Protein AF-A0A559M0N6-F1 (afdb_monomer_lite)

Foldseek 3Di:
DDDDDDDDDDDDDDDDDDDDDDDDDDDDDDDDDDDDDDDDDDDDDDDDDDDPPPPDPPPDPPPPAQEAEEEEEAAEAPPCCPDLFNVSVVVLQVVCVVVVWDPWDQDVQQLRWTWTDDDRYIYTYAHHHRVPRVSSLVSNVVSVCVVQVPDPRRHHYYYHYDGHDPPDDVPDDDDDDDDD

Structure (mmCIF, N/CA/C/O backbone):
data_AF-A0A559M0N6-F1
#
_entry.id   AF-A0A559M0N6-F1
#
loop_
_atom_site.group_PDB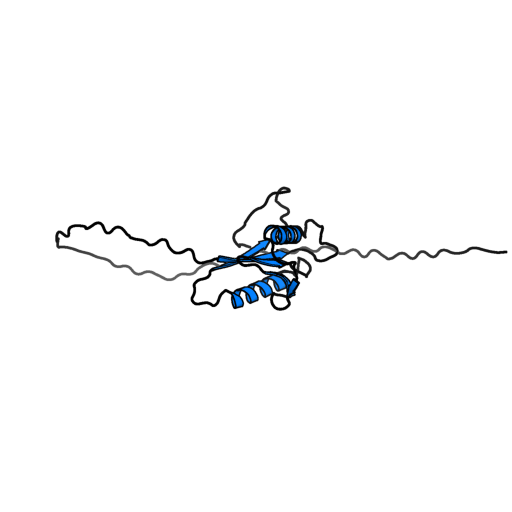
_atom_site.id
_atom_site.type_symbol
_atom_site.label_atom_id
_atom_site.label_alt_id
_atom_site.label_comp_id
_atom_site.label_asym_id
_atom_site.label_entity_id
_atom_site.label_seq_id
_atom_site.pdbx_PDB_ins_code
_atom_site.Cartn_x
_atom_site.Cartn_y
_atom_site.Cartn_z
_atom_site.occupancy
_atom_site.B_iso_or_equiv
_atom_site.auth_seq_id
_atom_site.auth_comp_id
_atom_site.auth_asym_id
_atom_site.auth_atom_id
_atom_site.pdbx_PDB_model_num
ATOM 1 N N . MET A 1 1 ? 16.920 11.488 -63.306 1.00 39.28 1 MET A N 1
ATOM 2 C CA . MET A 1 1 ? 17.963 12.303 -62.643 1.00 39.28 1 MET A CA 1
ATOM 3 C C . MET A 1 1 ? 17.457 12.583 -61.240 1.00 39.28 1 MET A C 1
ATOM 5 O O . MET A 1 1 ? 16.345 13.058 -61.137 1.00 39.28 1 MET A O 1
ATOM 9 N N . SER A 1 2 ? 18.114 12.303 -60.127 1.00 43.03 2 SER A N 1
ATOM 10 C CA . SER A 1 2 ? 19.417 11.717 -59.863 1.00 43.03 2 SER A CA 1
ATOM 11 C C . SER A 1 2 ? 19.524 11.582 -58.336 1.00 43.03 2 SER A C 1
ATOM 13 O O . SER A 1 2 ? 19.202 12.527 -57.631 1.00 43.03 2 SER A O 1
ATOM 15 N N . ILE A 1 3 ? 20.050 10.435 -57.897 1.00 40.62 3 ILE A N 1
ATOM 16 C CA . ILE A 1 3 ? 21.014 10.278 -56.794 1.00 40.62 3 ILE A CA 1
ATOM 17 C C . ILE A 1 3 ? 20.476 10.277 -55.344 1.00 40.62 3 ILE A C 1
ATOM 19 O O . ILE A 1 3 ? 20.081 11.283 -54.769 1.00 40.62 3 ILE A O 1
ATOM 23 N N . ALA A 1 4 ? 20.569 9.072 -54.772 1.00 43.50 4 ALA A N 1
ATOM 24 C CA . ALA A 1 4 ? 20.619 8.720 -53.356 1.00 43.50 4 ALA A CA 1
ATOM 25 C C . ALA A 1 4 ? 21.855 9.285 -52.631 1.00 43.50 4 ALA A C 1
ATOM 27 O O . ALA A 1 4 ? 22.785 9.712 -53.310 1.00 43.50 4 ALA A O 1
ATOM 28 N N . LYS A 1 5 ? 21.879 9.133 -51.291 1.00 40.22 5 LYS A N 1
ATOM 29 C CA . LYS A 1 5 ? 23.016 9.097 -50.324 1.00 40.22 5 LYS A CA 1
ATOM 30 C C . LYS A 1 5 ? 22.687 9.974 -49.100 1.00 40.22 5 LYS A C 1
ATOM 32 O O . LYS A 1 5 ? 22.045 10.998 -49.256 1.00 40.22 5 LYS A O 1
ATOM 37 N N . ASP A 1 6 ? 23.048 9.667 -47.860 1.00 41.34 6 ASP A N 1
ATOM 38 C CA . ASP A 1 6 ? 23.955 8.655 -47.335 1.00 41.34 6 ASP A CA 1
ATOM 39 C C . ASP A 1 6 ? 23.679 8.419 -45.838 1.00 41.34 6 ASP A C 1
ATOM 41 O O . ASP A 1 6 ? 23.036 9.219 -45.158 1.00 41.34 6 ASP A O 1
ATOM 45 N N . HIS A 1 7 ? 24.195 7.294 -45.355 1.00 44.59 7 HIS A N 1
ATOM 46 C CA . HIS A 1 7 ? 24.272 6.889 -43.954 1.00 44.59 7 HIS A CA 1
ATOM 47 C C . HIS A 1 7 ? 25.093 7.869 -43.098 1.00 44.59 7 HIS A C 1
ATOM 49 O O . HIS A 1 7 ? 26.140 8.324 -43.540 1.00 44.59 7 HIS A O 1
ATOM 55 N N . GLN A 1 8 ? 24.762 8.012 -41.807 1.00 41.34 8 GLN A N 1
ATOM 56 C CA . GLN A 1 8 ? 25.810 8.090 -40.781 1.00 41.34 8 GLN A CA 1
ATOM 57 C C . GLN A 1 8 ? 25.331 7.516 -39.442 1.00 41.34 8 GLN A C 1
ATOM 59 O O . GLN A 1 8 ? 24.409 7.998 -38.791 1.00 41.34 8 GLN A O 1
ATOM 64 N N . LYS A 1 9 ? 26.022 6.444 -39.065 1.00 42.69 9 LYS A N 1
ATOM 65 C CA . LYS A 1 9 ? 25.992 5.702 -37.808 1.00 42.69 9 LYS A CA 1
ATOM 66 C C . LYS A 1 9 ? 26.909 6.430 -36.814 1.00 42.69 9 LYS A C 1
ATOM 68 O O . LYS A 1 9 ? 28.043 6.731 -37.186 1.00 42.69 9 LYS A O 1
ATOM 73 N N . MET A 1 10 ? 26.482 6.662 -35.573 1.00 39.91 10 MET A N 1
ATOM 74 C CA . MET A 1 10 ? 27.397 6.996 -34.472 1.00 39.91 10 MET A CA 1
ATOM 75 C C . MET A 1 10 ? 27.035 6.202 -33.218 1.00 39.91 10 MET A C 1
ATOM 77 O O . MET A 1 10 ? 25.902 6.217 -32.744 1.00 39.91 10 MET A O 1
ATOM 81 N N . ALA A 1 11 ? 28.030 5.442 -32.767 1.00 41.94 11 ALA A N 1
ATOM 82 C CA . ALA A 1 11 ? 28.030 4.576 -31.605 1.00 41.94 11 ALA A CA 1
ATOM 83 C C . ALA A 1 11 ? 28.128 5.394 -30.310 1.00 41.94 11 ALA A C 1
ATOM 85 O O . ALA A 1 11 ? 28.817 6.412 -30.275 1.00 41.94 11 ALA A O 1
ATOM 86 N N . GLN A 1 12 ? 27.475 4.921 -29.248 1.00 41.62 12 GLN A N 1
ATOM 87 C CA . GLN A 1 12 ? 27.706 5.397 -27.885 1.00 41.62 12 GLN A CA 1
ATOM 88 C C . GLN A 1 12 ? 28.670 4.434 -27.169 1.00 41.62 12 GLN A C 1
ATOM 90 O O . GLN A 1 12 ? 28.517 3.221 -27.342 1.00 41.62 12 GLN A O 1
ATOM 95 N N . PRO A 1 13 ? 29.659 4.928 -26.399 1.00 46.22 13 PRO A N 1
ATOM 96 C CA . PRO A 1 13 ? 30.589 4.076 -25.668 1.00 46.22 13 PRO A CA 1
ATOM 97 C C . PRO A 1 13 ? 29.946 3.490 -24.409 1.00 46.22 13 PRO A C 1
ATOM 99 O O . PRO A 1 13 ? 29.200 4.156 -23.696 1.00 46.22 13 PRO A O 1
ATOM 102 N N . THR A 1 14 ? 30.282 2.233 -24.149 1.00 44.34 14 THR A N 1
ATOM 103 C CA . THR A 1 14 ? 30.016 1.484 -22.922 1.00 44.34 14 THR A CA 1
ATOM 104 C C . THR A 1 14 ? 30.967 1.970 -21.823 1.00 44.34 14 THR A C 1
ATOM 106 O O . THR A 1 14 ? 32.178 1.872 -21.999 1.00 44.34 14 THR A O 1
ATOM 109 N N . GLU A 1 15 ? 30.443 2.475 -20.704 1.00 44.88 15 GLU A N 1
ATOM 110 C CA . GLU A 1 15 ? 31.217 2.671 -19.470 1.00 44.88 15 GLU A CA 1
ATOM 111 C C . GLU A 1 15 ? 30.796 1.627 -18.431 1.00 44.88 15 GLU A C 1
ATOM 113 O O . GLU A 1 15 ? 29.626 1.512 -18.061 1.00 44.88 15 GLU A O 1
ATOM 118 N N . GLU A 1 16 ? 31.777 0.832 -18.011 1.00 36.53 16 GLU A N 1
ATOM 119 C CA . GLU A 1 16 ? 31.669 -0.199 -16.986 1.00 36.53 16 GLU A CA 1
ATOM 120 C C . GLU A 1 16 ? 31.648 0.411 -15.576 1.00 36.53 16 GLU A C 1
ATOM 122 O O . GLU A 1 16 ? 32.403 1.331 -15.263 1.00 36.53 16 GLU A O 1
ATOM 127 N N . ILE A 1 17 ? 30.812 -0.146 -14.698 1.00 49.97 17 ILE A N 1
ATOM 128 C CA . ILE A 1 17 ? 30.742 0.198 -13.273 1.00 49.97 17 ILE A CA 1
ATOM 129 C C . ILE A 1 17 ? 31.490 -0.889 -12.487 1.00 49.97 17 ILE A C 1
ATOM 131 O O . ILE A 1 17 ? 31.049 -2.042 -12.518 1.00 49.97 17 ILE A O 1
ATOM 135 N N . PRO A 1 18 ? 32.561 -0.582 -11.732 1.00 43.44 18 PRO A N 1
ATOM 136 C CA . PRO A 1 18 ? 33.128 -1.553 -10.814 1.00 43.44 18 PRO A CA 1
ATOM 137 C C . PRO A 1 18 ? 32.352 -1.604 -9.491 1.00 43.44 18 PRO A C 1
ATOM 139 O O . PRO A 1 18 ? 32.184 -0.621 -8.767 1.00 43.44 18 PRO A O 1
ATOM 142 N N . LEU A 1 19 ? 31.921 -2.825 -9.190 1.00 33.34 19 LEU A N 1
ATOM 143 C CA . LEU A 1 19 ? 31.434 -3.333 -7.917 1.00 33.34 19 LEU A CA 1
ATOM 144 C C . LEU A 1 19 ? 32.508 -3.164 -6.826 1.00 33.34 19 LEU A C 1
ATOM 146 O O . LEU A 1 19 ? 33.629 -3.646 -6.986 1.00 33.34 19 LEU A O 1
ATOM 150 N N . SER A 1 20 ? 32.168 -2.556 -5.687 1.00 40.00 20 SER A N 1
ATOM 151 C CA . SER A 1 20 ? 32.934 -2.774 -4.455 1.00 40.00 20 SER A CA 1
ATOM 152 C C . SER A 1 20 ? 32.020 -2.970 -3.247 1.00 40.00 20 SER A C 1
ATOM 154 O O . SER A 1 20 ? 31.239 -2.118 -2.836 1.00 40.00 20 SER A O 1
ATOM 156 N N . THR A 1 21 ? 32.131 -4.185 -2.727 1.00 35.19 21 THR A N 1
ATOM 157 C CA . THR A 1 21 ? 31.728 -4.686 -1.419 1.00 35.19 21 THR A CA 1
ATOM 158 C C . THR A 1 21 ? 32.407 -3.926 -0.284 1.00 35.19 21 THR A C 1
ATOM 160 O O . THR A 1 21 ? 33.626 -3.761 -0.307 1.00 35.19 21 THR A O 1
ATOM 163 N N . ASN A 1 22 ? 31.665 -3.623 0.783 1.00 34.81 22 ASN A N 1
ATOM 164 C CA . ASN A 1 22 ? 32.210 -3.792 2.129 1.00 34.81 22 ASN A CA 1
ATOM 165 C C . ASN A 1 22 ? 31.100 -3.985 3.172 1.00 34.81 22 ASN A C 1
ATOM 167 O O . ASN A 1 22 ? 30.356 -3.062 3.495 1.00 34.81 22 ASN A O 1
ATOM 171 N N . LEU A 1 23 ? 31.013 -5.220 3.674 1.00 35.09 23 LEU A N 1
ATOM 172 C CA . LEU A 1 23 ? 30.347 -5.582 4.919 1.00 35.09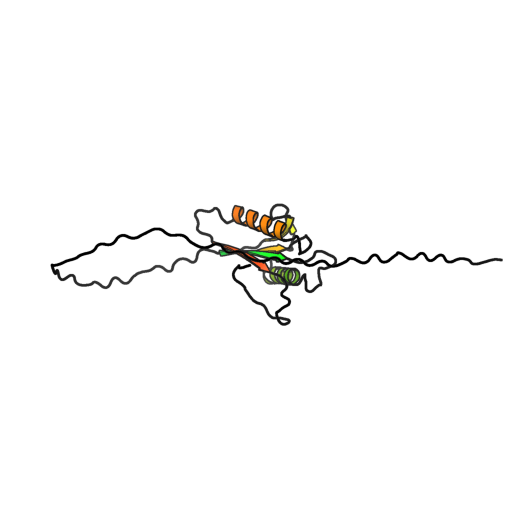 23 LEU A CA 1
ATOM 173 C C . LEU A 1 23 ? 31.347 -5.423 6.071 1.00 35.09 23 LEU A C 1
ATOM 175 O O . LEU A 1 23 ? 32.416 -6.027 6.045 1.00 35.09 23 LEU A O 1
ATOM 179 N N . SER A 1 24 ? 30.956 -4.712 7.123 1.00 37.34 24 SER A N 1
ATOM 180 C CA . SER A 1 24 ? 31.551 -4.815 8.462 1.00 37.34 24 SER A CA 1
ATOM 181 C C . SER A 1 24 ? 30.428 -4.567 9.480 1.00 37.34 24 SER A C 1
ATOM 183 O O . SER A 1 24 ? 29.805 -3.514 9.506 1.00 37.34 24 SER A O 1
ATOM 185 N N . SER A 1 25 ? 29.856 -5.629 10.049 1.00 37.28 25 SER A N 1
ATOM 186 C CA . SER A 1 25 ? 30.293 -6.391 11.231 1.00 37.28 25 SER A CA 1
ATOM 187 C C . SER A 1 25 ? 29.903 -5.738 12.563 1.00 37.28 25 SER A C 1
ATOM 189 O O . SER A 1 25 ? 30.348 -4.647 12.906 1.00 37.28 25 SER A O 1
ATOM 191 N N . LEU A 1 26 ? 29.088 -6.498 13.300 1.00 34.28 26 LEU A N 1
ATOM 192 C CA . LEU A 1 26 ? 28.630 -6.353 14.680 1.00 34.28 26 LEU A CA 1
ATOM 193 C C . LEU A 1 26 ? 29.672 -5.798 15.666 1.00 34.28 26 LEU A C 1
ATOM 195 O O . LEU A 1 26 ? 30.818 -6.240 15.683 1.00 34.28 26 LEU A O 1
ATOM 199 N N . SER A 1 27 ? 29.181 -5.066 16.671 1.00 33.41 27 SER A N 1
ATOM 200 C CA . SER A 1 27 ? 29.593 -5.339 18.054 1.00 33.41 27 SER A CA 1
ATOM 201 C C . SER A 1 27 ? 28.466 -5.043 19.048 1.00 33.41 27 SER A C 1
ATOM 203 O O . SER A 1 27 ? 28.098 -3.888 19.266 1.00 33.41 27 SER A O 1
ATOM 205 N N . LEU A 1 28 ? 27.946 -6.102 19.675 1.00 32.44 28 LEU A N 1
ATOM 206 C CA . LEU A 1 28 ? 27.233 -6.029 20.947 1.00 32.44 28 LEU A CA 1
ATOM 207 C C . LEU A 1 28 ? 28.243 -5.692 22.049 1.00 32.44 28 LEU A C 1
ATOM 209 O O . LEU A 1 28 ? 29.287 -6.336 22.137 1.00 32.44 28 LEU A O 1
ATOM 213 N N . SER A 1 29 ? 27.899 -4.753 22.933 1.00 33.56 29 SER A N 1
ATOM 214 C CA . SER A 1 29 ? 28.610 -4.568 24.198 1.00 33.56 29 SER A CA 1
ATOM 215 C C . SER A 1 29 ? 27.693 -4.821 25.388 1.00 33.56 29 SER A C 1
ATOM 217 O O . SER A 1 29 ? 26.546 -4.385 25.467 1.00 33.56 29 SER A O 1
ATOM 219 N N . THR A 1 30 ? 28.245 -5.619 26.288 1.00 30.72 30 THR A N 1
ATOM 220 C CA . THR A 1 30 ? 27.654 -6.333 27.409 1.00 30.72 30 THR A CA 1
ATOM 221 C C . THR A 1 30 ? 27.598 -5.521 28.707 1.00 30.72 30 THR A C 1
ATOM 223 O O . THR A 1 30 ? 28.558 -4.858 29.083 1.00 30.72 30 THR A O 1
ATOM 226 N N . LYS A 1 31 ? 26.483 -5.707 29.427 1.00 33.84 31 LYS A N 1
ATOM 227 C CA . LYS A 1 31 ? 26.272 -5.794 30.893 1.00 33.84 31 LYS A CA 1
ATOM 228 C C . LYS A 1 31 ? 27.401 -5.357 31.855 1.00 33.84 31 LYS A C 1
ATOM 230 O O . LYS A 1 31 ? 28.472 -5.954 31.871 1.00 33.84 31 LYS A O 1
ATOM 235 N N . LYS A 1 32 ? 27.029 -4.534 32.852 1.00 31.34 32 LYS A N 1
ATOM 236 C CA . LYS A 1 32 ? 27.502 -4.555 34.266 1.00 31.34 32 LYS A CA 1
ATOM 237 C C . LYS A 1 32 ? 26.397 -3.932 35.151 1.00 31.34 32 LYS A C 1
ATOM 239 O O . LYS A 1 32 ? 25.976 -2.820 34.888 1.00 31.34 32 LYS A O 1
ATOM 244 N N . SER A 1 33 ? 25.715 -4.687 36.021 1.00 31.72 33 SER A N 1
ATOM 245 C CA . SER A 1 33 ? 26.085 -5.122 37.389 1.00 31.72 33 SER A CA 1
ATOM 246 C C . SER A 1 33 ? 25.640 -4.143 38.492 1.00 31.72 33 SER A C 1
ATOM 248 O O . SER A 1 33 ? 26.237 -3.079 38.627 1.00 31.72 33 SER A O 1
ATOM 250 N N . ARG A 1 34 ? 24.663 -4.536 39.341 1.00 36.00 34 ARG A N 1
ATOM 251 C CA . ARG A 1 34 ? 24.569 -4.073 40.748 1.00 36.00 34 ARG A CA 1
ATOM 252 C C . ARG A 1 34 ? 23.711 -4.974 41.674 1.00 36.00 34 ARG A C 1
ATOM 254 O O . ARG A 1 34 ? 22.492 -4.963 41.629 1.00 36.00 34 ARG A O 1
ATOM 261 N N . LYS A 1 35 ? 24.424 -5.733 42.520 1.00 35.62 35 LYS A N 1
ATOM 262 C CA . LYS A 1 35 ? 24.224 -6.123 43.945 1.00 35.62 35 LYS A CA 1
ATOM 263 C C . LYS A 1 35 ? 22.828 -6.135 44.633 1.00 35.62 35 LYS A C 1
ATOM 265 O O . LYS A 1 35 ? 22.285 -5.094 44.968 1.00 35.62 35 LYS A O 1
ATOM 270 N N . GLN A 1 36 ? 22.425 -7.358 45.021 1.00 36.34 36 GLN A N 1
ATOM 271 C CA . GLN A 1 36 ? 22.034 -7.899 46.354 1.00 36.34 36 GLN A CA 1
ATOM 272 C C . GLN A 1 36 ? 21.500 -6.994 47.499 1.00 36.34 36 GLN A C 1
ATOM 274 O O . GLN A 1 36 ? 22.244 -6.154 48.006 1.00 36.34 36 GLN A O 1
ATOM 279 N N . ARG A 1 37 ? 20.382 -7.419 48.134 1.00 35.03 37 ARG A N 1
ATOM 280 C CA . ARG A 1 37 ? 20.335 -7.806 49.575 1.00 35.03 37 ARG A CA 1
ATOM 281 C C . ARG A 1 37 ? 19.075 -8.608 49.973 1.00 35.03 37 ARG A C 1
ATOM 283 O O . ARG A 1 37 ? 17.974 -8.303 49.545 1.00 35.03 37 ARG A O 1
ATOM 290 N N . LYS A 1 38 ? 19.295 -9.632 50.813 1.00 37.53 38 LYS A N 1
ATOM 291 C CA . LYS A 1 38 ? 18.344 -10.578 51.446 1.00 37.53 38 LYS A CA 1
ATOM 292 C C . LYS A 1 38 ? 17.634 -9.976 52.677 1.00 37.53 38 LYS A C 1
ATOM 294 O O . LYS A 1 38 ? 18.282 -9.192 53.373 1.00 37.53 38 LYS A O 1
ATOM 299 N N . LYS A 1 39 ? 16.434 -10.481 53.033 1.00 34.53 39 LYS A N 1
ATOM 300 C CA . LYS A 1 39 ? 16.104 -11.173 54.317 1.00 34.53 39 LYS A CA 1
ATOM 301 C C . LYS A 1 39 ? 14.588 -11.464 54.475 1.00 34.53 39 LYS A C 1
ATOM 303 O O . LYS A 1 39 ? 13.776 -10.562 54.339 1.00 34.53 39 LYS A O 1
ATOM 308 N N . SER A 1 40 ? 14.263 -12.717 54.803 1.00 35.97 40 SER A N 1
ATOM 309 C CA . SER A 1 40 ? 13.033 -13.251 55.444 1.00 35.97 40 SER A CA 1
ATOM 310 C C . SER A 1 40 ? 13.261 -13.340 56.987 1.00 35.97 40 SER A C 1
ATOM 312 O O . SER A 1 40 ? 14.430 -13.136 57.351 1.00 35.97 40 SER A O 1
ATOM 314 N N . PRO A 1 41 ? 12.280 -13.584 57.917 1.00 46.03 41 PRO A N 1
ATOM 315 C CA . PRO A 1 41 ? 11.315 -14.720 57.963 1.00 46.03 41 PRO A CA 1
ATOM 316 C C . PRO A 1 41 ? 9.899 -14.493 58.615 1.00 46.03 41 PRO A C 1
ATOM 318 O O . PRO A 1 41 ? 9.609 -13.443 59.174 1.00 46.03 41 PRO A O 1
ATOM 321 N N . THR A 1 42 ? 9.039 -15.522 58.508 1.00 37.66 42 THR A N 1
ATOM 322 C CA . THR A 1 42 ? 7.659 -15.827 59.030 1.00 37.66 42 THR A CA 1
ATOM 323 C C . THR A 1 42 ? 7.658 -16.475 60.454 1.00 37.66 42 THR A C 1
ATOM 325 O O . THR A 1 42 ? 8.776 -16.625 60.955 1.00 37.66 42 THR A O 1
ATOM 328 N N . PRO A 1 43 ? 6.571 -17.047 61.088 1.00 53.66 43 PRO A N 1
ATOM 329 C CA . PRO A 1 43 ? 5.061 -16.973 61.061 1.00 53.66 43 PRO A CA 1
ATOM 330 C C . PRO A 1 43 ? 4.456 -16.992 62.535 1.00 53.66 43 PRO A C 1
ATOM 332 O O . PRO A 1 43 ? 5.171 -16.490 63.401 1.00 53.66 43 PRO A O 1
ATOM 335 N N . PRO A 1 44 ? 3.305 -17.624 62.961 1.00 51.06 44 PRO A N 1
ATOM 336 C CA . PRO A 1 44 ? 1.983 -18.004 62.378 1.00 51.06 44 PRO A CA 1
ATOM 337 C C . PRO A 1 44 ? 0.723 -17.603 63.236 1.00 51.06 44 PRO A C 1
ATOM 339 O O . PRO A 1 44 ? 0.845 -17.096 64.348 1.00 51.06 44 PRO A O 1
ATOM 342 N N . THR A 1 45 ? -0.470 -18.040 62.774 1.00 31.34 45 THR A N 1
ATOM 343 C CA . THR A 1 45 ? -1.692 -18.479 63.528 1.00 31.34 45 THR A CA 1
ATOM 344 C C . THR A 1 45 ? -2.887 -17.508 63.587 1.00 31.34 45 THR A C 1
ATOM 346 O O . THR A 1 45 ? -2.827 -16.507 64.287 1.00 31.34 45 THR A O 1
ATOM 349 N N . GLN A 1 46 ? -4.013 -17.851 62.943 1.00 40.00 46 GLN A N 1
ATOM 350 C CA . GLN A 1 46 ? -5.233 -18.400 63.577 1.00 40.00 46 GLN A CA 1
ATOM 351 C C . GLN A 1 46 ? -6.363 -18.579 62.547 1.00 40.00 46 GLN A C 1
ATOM 353 O O . GLN A 1 46 ? -6.519 -17.788 61.622 1.00 40.00 46 GLN A O 1
ATOM 358 N N . ASN A 1 47 ? -7.067 -19.700 62.701 1.00 38.03 47 ASN A N 1
ATOM 359 C CA . ASN A 1 47 ? -8.160 -20.184 61.869 1.00 38.03 47 ASN A CA 1
ATOM 360 C C . ASN A 1 47 ? -9.426 -19.358 62.107 1.00 38.03 47 ASN A C 1
ATOM 362 O O . ASN A 1 47 ? -9.756 -19.113 63.262 1.00 38.03 47 ASN A O 1
ATOM 366 N N . ASP A 1 48 ? -10.166 -19.062 61.043 1.00 41.19 48 ASP A N 1
ATOM 367 C CA . ASP A 1 48 ? -11.615 -18.901 61.122 1.00 41.19 48 ASP A CA 1
ATOM 368 C C . ASP A 1 48 ? -12.244 -19.489 59.858 1.00 41.19 48 ASP A C 1
ATOM 370 O O . ASP A 1 48 ? -11.851 -19.177 58.729 1.00 41.19 48 ASP A O 1
ATOM 374 N N . ASP A 1 49 ? -13.197 -20.387 60.083 1.00 42.31 49 ASP A N 1
ATOM 375 C CA . ASP A 1 49 ? -14.029 -21.031 59.081 1.00 42.31 49 ASP A CA 1
ATOM 376 C C . ASP A 1 49 ? -14.823 -19.975 58.300 1.00 42.31 49 ASP A C 1
ATOM 378 O O . ASP A 1 49 ? -15.816 -19.431 58.784 1.00 42.31 49 ASP A O 1
ATOM 382 N N . GLN A 1 50 ? -14.416 -19.698 57.060 1.00 48.38 50 GLN A N 1
ATOM 383 C CA . GLN A 1 50 ? -15.260 -18.989 56.104 1.00 48.38 50 GLN A CA 1
ATOM 384 C C . GLN A 1 50 ? -15.654 -19.921 54.968 1.00 48.38 50 GLN A C 1
ATOM 386 O O . GLN A 1 50 ? -14.838 -20.365 54.161 1.00 48.38 50 GLN A O 1
ATOM 391 N N . VAL A 1 51 ? -16.953 -20.206 54.939 1.00 44.91 51 VAL A N 1
ATOM 392 C CA . VAL A 1 51 ? -17.673 -20.888 53.871 1.00 44.91 51 VAL A CA 1
ATOM 393 C C . VAL A 1 51 ? -17.314 -20.219 52.544 1.00 44.91 51 VAL A C 1
ATOM 395 O O . VAL A 1 51 ? -17.724 -19.092 52.268 1.00 44.91 51 VAL A O 1
ATOM 398 N N . ALA A 1 52 ? -16.521 -20.913 51.729 1.00 43.28 52 ALA A N 1
ATOM 399 C CA . ALA A 1 52 ? -16.161 -20.480 50.391 1.00 43.28 52 ALA A CA 1
ATOM 400 C C . ALA A 1 52 ? -17.406 -20.523 49.496 1.00 43.28 52 ALA A C 1
ATOM 402 O O . ALA A 1 52 ? -17.696 -21.519 48.831 1.00 43.28 52 ALA A O 1
ATOM 403 N N . ILE A 1 53 ? -18.154 -19.421 49.472 1.00 50.44 53 ILE A N 1
ATOM 404 C CA . ILE A 1 53 ? -19.047 -19.116 48.359 1.00 50.44 53 ILE A CA 1
ATOM 405 C C . ILE A 1 53 ? -18.128 -18.982 47.150 1.00 50.44 53 ILE A C 1
ATOM 407 O O . ILE A 1 53 ? -17.372 -18.021 47.031 1.00 50.44 53 ILE A O 1
ATOM 411 N N . THR A 1 54 ? -18.120 -20.015 46.312 1.00 50.62 54 THR A N 1
ATOM 412 C CA . THR A 1 54 ? -17.369 -20.042 45.059 1.00 50.62 54 THR A CA 1
ATOM 413 C C . THR A 1 54 ? -17.900 -18.900 44.201 1.00 50.62 54 THR A C 1
ATOM 415 O O . THR A 1 54 ? -18.965 -19.007 43.595 1.00 50.62 54 THR A O 1
ATOM 418 N N . SER A 1 55 ? -17.204 -17.765 44.220 1.00 56.62 55 SER A N 1
ATOM 419 C CA . SER A 1 55 ? -17.479 -16.641 43.344 1.00 56.62 55 SER A CA 1
ATOM 420 C C . SER A 1 55 ? -17.166 -17.098 41.929 1.00 56.62 55 SER A C 1
ATOM 422 O O . SER A 1 55 ? -16.012 -17.247 41.538 1.00 56.62 55 SER A O 1
ATOM 424 N N . ILE A 1 56 ? -18.215 -17.366 41.156 1.00 65.25 56 ILE A N 1
ATOM 425 C CA . ILE A 1 56 ? -18.103 -17.472 39.706 1.00 65.25 56 ILE A CA 1
ATOM 426 C C . ILE A 1 56 ? -17.487 -16.141 39.253 1.00 65.25 56 ILE A C 1
ATOM 428 O O . ILE A 1 56 ? -18.101 -15.097 39.508 1.00 65.25 56 ILE A O 1
ATOM 432 N N . PRO A 1 57 ? -16.293 -16.109 38.630 1.00 57.06 57 PRO A N 1
ATOM 433 C CA . PRO A 1 57 ? -15.852 -14.895 37.978 1.00 57.06 57 PRO A CA 1
ATOM 434 C C . PRO A 1 57 ? -16.808 -14.674 36.809 1.00 57.06 57 PRO A C 1
ATOM 436 O O . PRO A 1 57 ? -16.698 -15.304 35.761 1.00 57.06 57 PRO A O 1
ATOM 439 N N . ASN A 1 58 ? -17.787 -13.795 37.005 1.00 58.44 58 ASN A N 1
ATOM 440 C CA . ASN A 1 58 ? -18.577 -13.240 35.921 1.00 58.44 58 ASN A CA 1
ATOM 441 C C . ASN A 1 58 ? -17.675 -12.258 35.163 1.00 58.44 58 ASN A C 1
ATOM 443 O O . ASN A 1 58 ? -17.836 -11.042 35.257 1.00 58.44 58 ASN A O 1
ATOM 447 N N . SER A 1 59 ? -16.650 -12.781 34.485 1.00 62.50 59 SER A N 1
ATOM 448 C CA . SER A 1 59 ? -15.902 -12.017 33.502 1.00 62.50 59 SER A CA 1
ATOM 449 C C . SER A 1 59 ? -16.847 -11.810 32.329 1.00 62.50 59 SER A C 1
ATOM 451 O O . SER A 1 59 ? -17.074 -12.723 31.533 1.00 62.50 59 SER A O 1
ATOM 453 N N . LEU A 1 60 ? -17.441 -10.617 32.266 1.00 57.97 60 LEU A N 1
ATOM 454 C CA . LEU A 1 60 ? -18.016 -10.099 31.031 1.00 57.97 60 LEU A CA 1
ATOM 455 C C . LEU A 1 60 ? -17.007 -10.368 29.903 1.00 57.97 60 LEU A C 1
ATOM 457 O O . LEU A 1 60 ? -15.810 -10.168 30.136 1.00 57.97 60 LEU A O 1
ATOM 461 N N . PRO A 1 61 ? -17.442 -10.842 28.722 1.00 54.38 61 PRO A N 1
ATOM 462 C CA . PRO A 1 61 ? -16.540 -10.961 27.591 1.00 54.38 61 PRO A CA 1
ATOM 463 C C . PRO A 1 61 ? -15.878 -9.600 27.395 1.00 54.38 61 PRO A C 1
ATOM 465 O O . PRO A 1 61 ? -16.566 -8.584 27.280 1.00 54.38 61 PRO A O 1
ATOM 468 N N . GLU A 1 62 ? -14.548 -9.583 27.446 1.00 61.00 62 GLU A N 1
ATOM 469 C CA . GLU A 1 62 ? -13.759 -8.408 27.118 1.00 61.00 62 GLU A CA 1
ATOM 470 C C . GLU A 1 62 ? -14.197 -7.969 25.720 1.00 61.00 62 GLU A C 1
ATOM 472 O O . GLU A 1 62 ? -13.997 -8.686 24.740 1.00 61.00 62 GLU A O 1
ATOM 477 N N . MET A 1 63 ? -14.941 -6.862 25.653 1.00 59.69 63 MET A N 1
ATOM 478 C CA . MET A 1 63 ? -15.459 -6.327 24.402 1.00 59.69 63 MET A CA 1
ATOM 479 C C . MET A 1 63 ? -14.258 -6.089 23.494 1.00 59.69 63 MET A C 1
ATOM 481 O O . MET A 1 63 ? -13.424 -5.240 23.805 1.00 59.69 63 MET A O 1
ATOM 485 N N . ALA A 1 64 ? -14.149 -6.864 22.412 1.00 66.06 64 ALA A N 1
ATOM 486 C CA . ALA A 1 64 ? -13.050 -6.741 21.470 1.00 66.06 64 ALA A CA 1
ATOM 487 C C . ALA A 1 64 ? -12.982 -5.286 20.992 1.00 66.06 64 ALA A C 1
ATOM 489 O O . ALA A 1 64 ? -13.909 -4.787 20.350 1.00 66.06 64 ALA A O 1
ATOM 490 N N . THR A 1 65 ? -11.909 -4.588 21.359 1.00 75.75 65 THR A N 1
ATOM 491 C CA . THR A 1 65 ? -11.656 -3.232 20.880 1.00 75.75 65 THR A CA 1
ATOM 492 C C . THR A 1 65 ? -11.613 -3.262 19.355 1.00 75.75 65 THR A C 1
ATOM 494 O O . THR A 1 65 ? -10.881 -4.099 18.813 1.00 75.75 65 THR A O 1
ATOM 497 N N . PRO A 1 66 ? -12.353 -2.389 18.650 1.00 84.12 66 PRO A N 1
ATOM 498 C CA . PRO A 1 66 ? -12.298 -2.355 17.195 1.00 84.12 66 PRO A CA 1
ATOM 499 C C . PRO A 1 66 ? -10.850 -2.126 16.743 1.00 84.12 66 PRO A C 1
ATOM 501 O O . PRO A 1 66 ? -10.132 -1.318 17.334 1.00 84.12 66 PRO A O 1
ATOM 504 N N . LEU A 1 67 ? -10.411 -2.881 15.734 1.00 89.19 67 LEU A N 1
ATOM 505 C CA . LEU A 1 67 ? -9.078 -2.779 15.147 1.00 89.19 67 LEU A CA 1
ATOM 506 C C . LEU A 1 67 ? -9.204 -2.156 13.762 1.00 89.19 67 LEU A C 1
ATOM 508 O O . LEU A 1 67 ? -9.899 -2.695 12.902 1.00 89.19 67 LEU A O 1
ATOM 512 N N . ARG A 1 68 ? -8.497 -1.052 13.524 1.00 92.75 68 ARG A N 1
ATOM 513 C CA . ARG A 1 68 ? -8.385 -0.454 12.190 1.00 92.75 68 ARG A CA 1
ATOM 514 C C . ARG A 1 68 ? -7.011 -0.688 11.607 1.00 92.75 68 ARG A C 1
ATOM 516 O O . ARG A 1 68 ? -5.995 -0.415 12.247 1.00 92.75 68 ARG A O 1
ATOM 523 N N . LEU A 1 69 ? -6.975 -1.147 10.361 1.00 95.56 69 LEU A N 1
ATOM 524 C CA . LEU A 1 69 ? -5.720 -1.433 9.675 1.00 95.56 69 LEU A CA 1
ATOM 525 C C . LEU A 1 69 ? -5.448 -0.413 8.577 1.00 95.56 69 LEU A C 1
ATOM 527 O O . LEU A 1 69 ? -6.280 -0.170 7.701 1.00 95.56 69 LEU A O 1
ATOM 531 N N . LEU A 1 70 ? -4.234 0.127 8.596 1.00 97.25 70 LEU A N 1
ATOM 532 C CA . LEU A 1 70 ? -3.623 0.723 7.423 1.00 97.25 70 LEU A CA 1
ATOM 533 C C . LEU A 1 70 ? -2.895 -0.386 6.662 1.00 97.25 70 LEU A C 1
ATOM 535 O O . LEU A 1 70 ? -1.881 -0.902 7.131 1.00 97.25 70 LEU A O 1
ATOM 539 N N . VAL A 1 71 ? -3.405 -0.744 5.488 1.00 98.12 71 VAL A N 1
ATOM 540 C CA . VAL A 1 71 ? -2.791 -1.739 4.606 1.00 98.12 71 VAL A CA 1
ATOM 541 C C . VAL A 1 71 ? -2.056 -1.000 3.498 1.00 98.12 71 VAL A C 1
ATOM 543 O O . VAL A 1 71 ? -2.664 -0.435 2.590 1.00 98.12 71 VAL A O 1
ATOM 546 N N . CYS A 1 72 ? -0.735 -0.984 3.584 1.00 98.19 72 CYS A N 1
ATOM 547 C CA . CYS A 1 72 ? 0.156 -0.353 2.625 1.00 98.19 72 CYS A CA 1
ATOM 548 C C . CYS A 1 72 ? 0.689 -1.387 1.637 1.00 98.19 72 CYS A C 1
ATOM 550 O O . CYS A 1 72 ? 1.124 -2.457 2.044 1.00 98.19 72 CYS A O 1
ATOM 552 N N . SER A 1 73 ? 0.767 -1.048 0.357 1.00 97.75 73 SER A N 1
ATOM 553 C CA . SER A 1 73 ? 1.559 -1.798 -0.616 1.00 97.75 73 SER A CA 1
ATOM 554 C C . SER A 1 73 ? 2.745 -0.985 -1.101 1.00 97.75 73 SER A C 1
ATOM 556 O O . SER A 1 73 ? 2.598 0.197 -1.441 1.00 97.75 73 SER A O 1
ATOM 558 N N . ILE A 1 74 ? 3.890 -1.645 -1.207 1.00 96.69 74 ILE A N 1
ATOM 559 C CA . ILE A 1 74 ? 5.069 -1.110 -1.882 1.00 96.69 74 ILE A CA 1
ATOM 560 C C . ILE A 1 74 ? 5.257 -1.822 -3.222 1.00 96.69 74 ILE A C 1
ATOM 562 O O . ILE A 1 74 ? 4.880 -2.979 -3.392 1.00 96.69 74 ILE A O 1
ATOM 566 N N . GLY A 1 75 ? 5.801 -1.087 -4.178 1.00 94.88 75 GLY A N 1
ATOM 567 C CA . GLY A 1 75 ? 6.062 -1.552 -5.528 1.00 94.88 75 GLY A CA 1
ATOM 568 C C . GLY A 1 75 ? 6.504 -0.384 -6.391 1.00 94.88 75 GLY A C 1
ATOM 569 O O . GLY A 1 75 ? 6.668 0.739 -5.900 1.00 94.88 75 GLY A O 1
ATOM 570 N N . ASN A 1 76 ? 6.695 -0.627 -7.684 1.00 95.50 76 ASN A N 1
ATOM 571 C CA . ASN A 1 76 ? 7.126 0.421 -8.599 1.00 95.50 76 ASN A CA 1
ATOM 572 C C . ASN A 1 76 ? 5.929 1.078 -9.313 1.00 95.50 76 ASN A C 1
ATOM 574 O O . ASN A 1 76 ? 4.970 0.399 -9.692 1.00 95.50 76 ASN A O 1
ATOM 5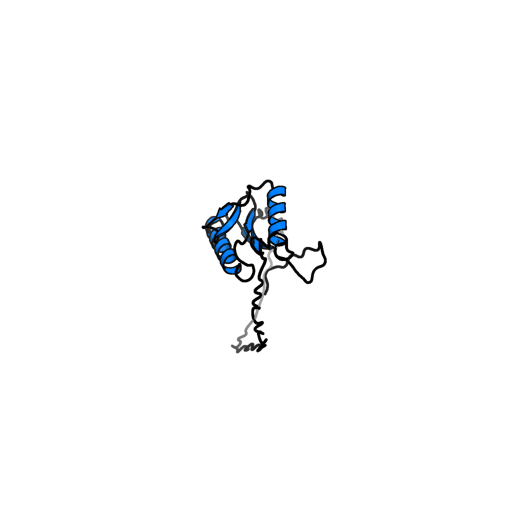78 N N . PRO A 1 77 ? 5.972 2.403 -9.538 1.00 93.25 77 PRO A N 1
ATOM 579 C CA . PRO A 1 77 ? 4.978 3.096 -10.346 1.00 93.25 77 PRO A CA 1
ATOM 580 C C . PRO A 1 77 ? 5.118 2.725 -11.831 1.00 93.25 77 PRO A C 1
ATOM 582 O O . PRO A 1 77 ? 6.045 2.021 -12.241 1.00 93.25 77 PRO A O 1
ATOM 585 N N . ALA A 1 78 ? 4.200 3.236 -12.658 1.00 91.44 78 ALA A N 1
ATOM 586 C CA . ALA A 1 78 ? 4.277 3.097 -14.110 1.00 91.44 78 ALA A CA 1
ATOM 587 C C . ALA A 1 78 ? 5.675 3.489 -14.644 1.00 91.44 78 ALA A C 1
ATOM 589 O O . ALA A 1 78 ? 6.238 4.484 -14.178 1.00 91.44 78 ALA A O 1
ATOM 590 N N . PRO A 1 79 ? 6.237 2.730 -15.605 1.00 93.38 79 PRO A N 1
ATOM 591 C CA . PRO A 1 79 ? 5.610 1.643 -16.374 1.00 93.38 79 PRO A CA 1
ATOM 592 C C . PRO A 1 79 ? 5.655 0.247 -15.714 1.00 93.38 79 PRO A C 1
ATOM 594 O O . PRO A 1 79 ? 5.196 -0.723 -16.308 1.00 93.38 79 PRO A O 1
ATOM 597 N N . TYR A 1 80 ? 6.174 0.111 -14.492 1.00 93.00 80 TYR A N 1
ATOM 598 C CA . TYR A 1 80 ? 6.477 -1.188 -13.869 1.00 93.00 80 TYR A CA 1
ATOM 599 C C . TYR A 1 80 ? 5.316 -1.802 -13.067 1.00 93.00 80 TYR A C 1
ATOM 601 O O . TYR A 1 80 ? 5.536 -2.623 -12.171 1.00 93.00 80 TYR A O 1
ATOM 609 N N . THR A 1 81 ? 4.072 -1.426 -13.368 1.00 89.06 81 THR A N 1
ATOM 610 C CA . THR A 1 81 ? 2.883 -1.850 -12.603 1.00 89.06 81 THR A CA 1
ATOM 611 C C . THR A 1 81 ? 2.581 -3.345 -12.734 1.00 89.06 81 THR A C 1
ATOM 613 O O . THR A 1 81 ? 2.028 -3.927 -11.812 1.00 89.06 81 THR A O 1
ATOM 616 N N . ASN A 1 82 ? 2.999 -3.986 -13.829 1.00 90.31 82 ASN A N 1
ATOM 617 C CA . ASN A 1 82 ? 2.768 -5.412 -14.103 1.00 90.31 82 ASN A CA 1
ATOM 618 C C . ASN A 1 82 ? 4.058 -6.241 -14.001 1.00 90.31 82 ASN A C 1
ATOM 620 O O . ASN A 1 82 ? 4.347 -7.078 -14.851 1.00 90.31 82 ASN A O 1
ATOM 624 N N . THR A 1 83 ? 4.863 -5.969 -12.978 1.00 93.31 83 THR A N 1
ATOM 625 C CA . THR A 1 83 ? 6.075 -6.739 -12.664 1.00 93.31 83 THR A CA 1
ATOM 626 C C . THR A 1 83 ? 5.886 -7.476 -11.342 1.00 93.31 83 THR A C 1
ATOM 628 O O . THR A 1 83 ? 5.017 -7.098 -10.555 1.00 93.31 83 THR A O 1
ATOM 631 N N . PHE A 1 84 ? 6.703 -8.498 -11.063 1.00 91.62 84 PHE A N 1
ATOM 632 C CA . PHE A 1 84 ? 6.654 -9.192 -9.768 1.00 91.62 84 PHE A CA 1
ATOM 633 C C . PHE A 1 84 ? 6.849 -8.235 -8.589 1.00 91.62 84 PHE A C 1
ATOM 635 O O . PHE A 1 84 ? 6.156 -8.355 -7.588 1.00 91.62 84 PHE A O 1
ATOM 642 N N . HIS A 1 85 ? 7.662 -7.196 -8.774 1.00 92.25 85 HIS A N 1
ATOM 643 C CA . HIS A 1 85 ? 7.895 -6.160 -7.771 1.00 92.25 85 HIS A CA 1
ATOM 644 C C . HIS A 1 85 ? 6.682 -5.287 -7.440 1.00 92.25 85 HIS A C 1
ATOM 646 O O . HIS A 1 85 ? 6.685 -4.514 -6.489 1.00 92.25 85 HIS A O 1
ATOM 652 N N . SER A 1 86 ? 5.643 -5.361 -8.265 1.00 94.38 86 SER A N 1
ATOM 653 C CA . SER A 1 86 ? 4.383 -4.651 -8.067 1.00 94.38 86 SER A CA 1
ATOM 654 C C . SER A 1 86 ? 3.262 -5.610 -7.656 1.00 94.38 86 SER A C 1
ATOM 656 O O . SER A 1 86 ? 2.091 -5.229 -7.684 1.00 94.38 86 SER A O 1
ATOM 658 N N . ALA A 1 87 ? 3.588 -6.840 -7.231 1.00 94.69 87 ALA A N 1
ATOM 659 C CA . ALA A 1 87 ? 2.606 -7.816 -6.760 1.00 94.69 87 ALA A CA 1
ATOM 660 C C . ALA A 1 87 ? 1.728 -7.245 -5.636 1.00 94.69 87 ALA A C 1
ATOM 662 O O . ALA A 1 87 ? 0.506 -7.385 -5.687 1.00 94.69 87 ALA A O 1
ATOM 663 N N . GLY A 1 88 ? 2.315 -6.504 -4.688 1.00 95.50 88 GLY A N 1
ATOM 664 C CA . GLY A 1 88 ? 1.562 -5.826 -3.630 1.00 95.50 88 GLY A CA 1
ATOM 665 C C . GLY A 1 88 ? 0.523 -4.831 -4.165 1.00 95.50 88 GLY A C 1
ATOM 666 O O . GLY A 1 88 ? -0.602 -4.792 -3.669 1.00 95.50 88 GLY A O 1
ATOM 667 N N . HIS A 1 89 ? 0.849 -4.072 -5.220 1.00 96.56 89 HIS A N 1
ATOM 668 C CA . HIS A 1 89 ? -0.096 -3.150 -5.867 1.00 96.56 89 HIS A CA 1
ATOM 669 C C . HIS A 1 89 ? -1.273 -3.907 -6.503 1.00 96.56 89 HIS A C 1
ATOM 671 O O . HIS A 1 89 ? -2.429 -3.497 -6.363 1.00 96.56 89 HIS A O 1
ATOM 677 N N . ASN A 1 90 ? -1.001 -5.037 -7.159 1.00 95.44 90 ASN A N 1
ATOM 678 C CA . ASN A 1 90 ? -2.031 -5.864 -7.796 1.00 95.44 90 ASN A CA 1
ATOM 679 C C . ASN A 1 90 ? -2.966 -6.504 -6.764 1.00 95.44 90 ASN A C 1
ATOM 681 O O . ASN A 1 90 ? -4.188 -6.500 -6.949 1.00 95.44 90 ASN A O 1
ATOM 685 N N . VAL A 1 91 ? -2.405 -6.984 -5.649 1.00 95.75 91 VAL A N 1
ATOM 686 C CA . VAL A 1 91 ? -3.175 -7.519 -4.519 1.00 95.75 91 VAL A CA 1
ATOM 687 C C . VAL A 1 91 ? -4.085 -6.442 -3.939 1.00 95.75 91 VAL A C 1
ATOM 689 O O . VAL A 1 91 ? -5.283 -6.678 -3.826 1.00 95.75 91 VAL A O 1
ATOM 692 N N . LEU A 1 92 ? -3.574 -5.242 -3.641 1.00 97.00 92 LEU A N 1
ATOM 693 C CA . LEU A 1 92 ? -4.406 -4.168 -3.081 1.00 97.00 92 LEU A CA 1
ATOM 694 C C . LEU A 1 92 ? -5.478 -3.669 -4.052 1.00 97.00 92 LEU A C 1
ATOM 696 O O . LEU A 1 92 ? -6.579 -3.338 -3.621 1.00 97.00 92 LEU A O 1
ATOM 700 N N . THR A 1 93 ? -5.181 -3.630 -5.351 1.00 96.25 93 THR A N 1
ATOM 701 C CA . THR A 1 93 ? -6.167 -3.269 -6.382 1.00 96.25 93 THR A CA 1
ATOM 702 C C . THR A 1 93 ? -7.309 -4.281 -6.422 1.00 96.25 93 THR A C 1
ATOM 704 O O . THR A 1 93 ? -8.478 -3.898 -6.423 1.00 96.25 93 THR A O 1
ATOM 707 N N . SER A 1 94 ? -6.975 -5.572 -6.380 1.00 96.50 94 SER A N 1
ATOM 708 C CA . SER A 1 94 ? -7.961 -6.656 -6.348 1.00 96.50 94 SER A CA 1
ATOM 709 C C . SER A 1 94 ? -8.740 -6.670 -5.031 1.00 96.50 94 SER A C 1
ATOM 711 O O . SER A 1 94 ? -9.953 -6.841 -5.038 1.00 96.50 94 SER A O 1
ATOM 713 N N . LEU A 1 95 ? -8.068 -6.421 -3.904 1.00 96.94 95 LEU A N 1
ATOM 714 C CA . LEU A 1 95 ? -8.686 -6.339 -2.581 1.00 96.94 95 LEU A CA 1
ATOM 715 C C . LEU A 1 95 ? -9.690 -5.185 -2.499 1.00 96.94 95 LEU A C 1
ATOM 717 O O . LEU A 1 95 ? -10.800 -5.387 -2.019 1.00 96.94 95 LEU A O 1
ATOM 721 N N . ALA A 1 96 ? -9.334 -3.999 -3.005 1.00 97.50 96 ALA A N 1
ATOM 722 C CA . ALA A 1 96 ? -10.244 -2.858 -3.056 1.00 97.50 96 ALA A CA 1
ATOM 723 C C . ALA A 1 96 ? -11.515 -3.192 -3.853 1.00 97.50 96 ALA A C 1
ATOM 725 O O . ALA A 1 96 ? -12.616 -2.890 -3.401 1.00 97.50 96 ALA A O 1
ATOM 726 N N . ALA A 1 97 ? -11.370 -3.869 -4.998 1.00 97.31 97 ALA A N 1
ATOM 727 C CA . ALA A 1 97 ? -12.505 -4.313 -5.803 1.00 97.31 97 ALA A CA 1
ATOM 728 C C . ALA A 1 97 ? -13.371 -5.347 -5.061 1.00 97.31 97 ALA A C 1
ATOM 730 O O . ALA A 1 97 ? -14.587 -5.183 -4.992 1.00 97.31 97 ALA A O 1
ATOM 731 N N . SER A 1 98 ? -12.758 -6.364 -4.447 1.00 97.75 98 SER A N 1
ATOM 732 C CA . SER A 1 98 ? -13.468 -7.399 -3.678 1.00 97.75 98 SER A CA 1
ATOM 733 C C . SER A 1 98 ? -14.222 -6.835 -2.472 1.00 97.75 98 SER A C 1
ATOM 735 O O . SER A 1 98 ? -15.306 -7.312 -2.148 1.00 97.75 98 SER A O 1
ATOM 737 N N . LEU A 1 99 ? -13.680 -5.799 -1.827 1.00 97.19 99 LEU A N 1
ATOM 738 C CA . LEU A 1 99 ? -14.318 -5.105 -0.703 1.00 97.19 99 LEU A CA 1
ATOM 739 C C . LEU A 1 99 ? -15.291 -3.998 -1.141 1.00 97.19 99 LEU A C 1
ATOM 741 O O . LEU A 1 99 ? -15.881 -3.338 -0.289 1.00 97.19 99 LEU A O 1
ATOM 745 N N . SER A 1 100 ? -15.474 -3.780 -2.449 1.00 97.44 100 SER A N 1
ATOM 746 C CA . SER A 1 100 ? -16.284 -2.680 -3.001 1.00 97.44 100 SER A CA 1
ATOM 747 C C . SER A 1 100 ? -15.848 -1.291 -2.513 1.00 97.44 100 SER A C 1
ATOM 749 O O . SER A 1 100 ? -16.667 -0.394 -2.310 1.00 97.44 100 SER A O 1
ATOM 751 N N . TYR A 1 101 ? -14.545 -1.104 -2.305 1.00 97.75 101 TYR A N 1
ATOM 752 C CA . TYR A 1 101 ? -13.971 0.178 -1.913 1.00 97.75 101 TYR A CA 1
ATOM 753 C C . TYR A 1 101 ? -13.828 1.114 -3.123 1.00 97.75 101 TYR A C 1
ATOM 755 O O . TYR A 1 101 ? -13.705 0.654 -4.263 1.00 97.75 101 TYR A O 1
ATOM 763 N N . PRO A 1 102 ? -13.821 2.444 -2.908 1.00 97.50 102 PRO A N 1
ATOM 764 C CA . PRO A 1 102 ? -13.658 3.402 -3.994 1.00 97.50 102 PRO A CA 1
ATOM 765 C C . PRO A 1 102 ? -12.311 3.225 -4.717 1.00 97.50 102 PRO A C 1
ATOM 767 O O . PRO A 1 102 ? -11.336 2.755 -4.124 1.00 97.50 102 PRO A O 1
ATOM 770 N N . PRO A 1 103 ? -12.203 3.648 -5.987 1.00 96.81 103 PRO A N 1
ATOM 771 C CA . PRO A 1 103 ? -10.942 3.590 -6.711 1.00 96.81 103 PRO A CA 1
ATOM 772 C C . PRO A 1 103 ? -9.878 4.457 -6.034 1.00 96.81 103 PRO A C 1
ATOM 774 O O . PRO A 1 103 ? -10.164 5.547 -5.538 1.00 96.81 103 PRO A O 1
ATOM 777 N N . PHE A 1 104 ? -8.633 3.993 -6.080 1.00 97.25 104 PHE A N 1
ATOM 778 C CA . PHE A 1 104 ? -7.472 4.660 -5.500 1.00 97.25 104 PHE A CA 1
ATOM 779 C C . PHE A 1 104 ? -7.318 6.120 -5.964 1.00 97.25 104 PHE A C 1
ATOM 781 O O . PHE A 1 104 ? -7.157 6.396 -7.153 1.00 97.25 104 PHE A O 1
ATOM 788 N N . GLN A 1 105 ? -7.317 7.056 -5.010 1.00 97.19 105 GLN A N 1
ATOM 789 C CA . GLN A 1 105 ? -7.151 8.493 -5.248 1.00 97.19 105 GLN A CA 1
ATOM 790 C C . GLN A 1 105 ? -5.844 9.016 -4.661 1.00 97.19 105 GLN A C 1
ATOM 792 O O . GLN A 1 105 ? -5.388 8.568 -3.613 1.00 97.19 105 GLN A O 1
ATOM 797 N N . LYS A 1 106 ? -5.237 10.013 -5.308 1.00 96.62 106 LYS A N 1
ATOM 798 C CA . LYS A 1 106 ? -4.032 10.665 -4.778 1.00 96.62 106 LYS A CA 1
ATOM 799 C C . LYS A 1 106 ? -4.372 11.395 -3.480 1.00 96.62 106 LYS A C 1
ATOM 801 O O . LYS A 1 106 ? -5.244 12.257 -3.477 1.00 96.62 106 LYS A O 1
ATOM 806 N N . SER A 1 107 ? -3.635 11.111 -2.410 1.00 95.44 107 SER A N 1
ATOM 807 C CA . SER A 1 107 ? -3.762 11.833 -1.144 1.00 95.44 107 SER A CA 1
ATOM 808 C C . SER A 1 107 ? -2.411 12.375 -0.706 1.00 95.44 107 SER A C 1
ATOM 810 O O . SER A 1 107 ? -1.465 11.623 -0.471 1.00 95.44 107 SER A O 1
ATOM 812 N N . ARG A 1 108 ? -2.321 13.701 -0.580 1.00 92.62 108 ARG A N 1
ATOM 813 C CA . ARG A 1 108 ? -1.112 14.362 -0.079 1.00 92.62 108 ARG A CA 1
ATOM 814 C C . ARG A 1 108 ? -0.943 14.154 1.425 1.00 92.62 108 ARG A C 1
ATOM 816 O O . ARG A 1 108 ? 0.185 13.992 1.882 1.00 92.62 108 ARG A O 1
ATOM 823 N N . ASP A 1 109 ? -2.053 14.093 2.153 1.00 90.81 109 ASP A N 1
ATOM 824 C CA . ASP A 1 109 ? -2.072 13.974 3.613 1.00 90.81 109 ASP A CA 1
ATOM 825 C C . ASP A 1 109 ? -1.590 12.600 4.088 1.00 90.81 109 ASP A C 1
ATOM 827 O O . ASP A 1 109 ? -0.919 12.491 5.111 1.00 90.81 109 ASP A O 1
ATOM 831 N N . HIS A 1 110 ? -1.826 11.558 3.289 1.00 91.31 110 HIS A N 1
ATOM 832 C CA . HIS A 1 110 ? -1.377 10.194 3.564 1.00 91.31 110 HIS A CA 1
ATOM 833 C C . HIS A 1 110 ? -0.047 9.910 2.856 1.00 91.31 110 HIS A C 1
ATOM 835 O O . HIS A 1 110 ? 0.044 9.023 2.013 1.00 91.31 110 HIS A O 1
ATOM 841 N N . GLY A 1 111 ? 0.992 10.704 3.122 1.00 90.50 111 GLY A N 1
ATOM 842 C CA . GLY A 1 111 ? 2.340 10.423 2.606 1.00 90.50 111 GLY A CA 1
ATOM 843 C C . GLY A 1 111 ? 2.472 10.449 1.074 1.00 90.50 111 GLY A C 1
ATOM 844 O O . GLY A 1 111 ? 3.305 9.733 0.524 1.00 90.50 111 GLY A O 1
ATOM 845 N N . ASN A 1 112 ? 1.657 11.256 0.380 1.00 94.12 112 ASN A N 1
ATOM 846 C CA . ASN A 1 112 ? 1.644 11.391 -1.087 1.00 94.12 112 ASN A CA 1
ATOM 847 C C . ASN A 1 112 ? 1.390 10.077 -1.860 1.00 94.12 112 ASN A C 1
ATOM 849 O O . ASN A 1 112 ? 1.803 9.947 -3.016 1.00 94.12 112 ASN A O 1
ATOM 853 N N . GLY A 1 113 ? 0.719 9.104 -1.242 1.00 95.50 113 GLY A N 1
ATOM 854 C CA . GLY A 1 113 ? 0.343 7.847 -1.888 1.00 95.50 113 GLY A CA 1
ATOM 855 C C . GLY A 1 113 ? -0.992 7.907 -2.626 1.00 95.50 113 GLY A C 1
ATOM 856 O O . GLY A 1 113 ? -1.642 8.955 -2.732 1.00 95.50 113 GLY A O 1
ATOM 857 N N . LEU A 1 114 ? -1.391 6.757 -3.162 1.00 97.56 114 LEU A N 1
ATOM 858 C CA . LEU A 1 114 ? -2.766 6.513 -3.581 1.00 97.56 114 LEU A CA 1
ATOM 859 C C . LEU A 1 114 ? -3.531 5.864 -2.434 1.00 97.56 114 LEU A C 1
ATOM 861 O O . LEU A 1 114 ? -2.995 4.983 -1.773 1.00 97.56 114 LEU A O 1
ATOM 865 N N . VAL A 1 115 ? -4.774 6.269 -2.211 1.00 97.81 115 VAL A N 1
ATOM 866 C CA . VAL A 1 115 ? -5.570 5.817 -1.073 1.00 97.81 115 VAL A CA 1
ATOM 867 C C . VAL A 1 115 ? -6.955 5.396 -1.523 1.00 97.81 115 VAL A C 1
ATOM 869 O O . VAL A 1 115 ? -7.596 6.084 -2.317 1.00 97.81 115 VAL A O 1
ATOM 872 N N . SER A 1 116 ? -7.414 4.280 -0.978 1.00 97.88 116 SER A N 1
ATOM 873 C CA . SER A 1 116 ? -8.795 3.832 -1.034 1.00 97.88 116 SER A CA 1
ATOM 874 C C . SER A 1 116 ? -9.274 3.619 0.403 1.00 97.88 116 SER A C 1
ATOM 876 O O . SER A 1 116 ? -8.724 2.803 1.143 1.00 97.88 116 SER A O 1
ATOM 878 N N . GLN A 1 117 ? -10.226 4.446 0.830 1.00 95.25 117 GLN A N 1
ATOM 879 C CA . GLN A 1 117 ? -10.721 4.470 2.205 1.00 95.25 117 GLN A CA 1
ATOM 880 C C . GLN A 1 117 ? -11.957 3.584 2.335 1.00 95.25 117 GLN A C 1
ATOM 882 O O . GLN A 1 117 ? -12.892 3.722 1.545 1.00 95.25 117 GLN A O 1
ATOM 887 N N . GLY A 1 118 ? -11.983 2.740 3.363 1.00 94.06 118 GLY A N 1
ATOM 888 C CA . GLY A 1 118 ? -13.149 1.951 3.729 1.00 94.06 118 GLY A CA 1
ATOM 889 C C . GLY A 1 118 ? -13.435 1.958 5.233 1.00 94.06 118 GLY A C 1
ATOM 890 O O . GLY A 1 118 ? -12.731 2.612 6.010 1.00 94.06 118 GLY A O 1
ATOM 891 N N . PRO A 1 119 ? -14.501 1.258 5.659 1.00 90.94 119 PRO A N 1
ATOM 892 C CA . PRO A 1 119 ? -14.940 1.250 7.051 1.00 90.94 119 PRO A CA 1
ATOM 893 C C . PRO A 1 119 ? -13.943 0.554 7.984 1.00 90.94 119 PRO A C 1
ATOM 895 O O . PRO A 1 119 ? -13.678 1.069 9.065 1.00 90.94 119 PRO A O 1
ATOM 898 N N . GLU A 1 120 ? -13.351 -0.566 7.563 1.00 90.56 120 GLU A N 1
ATOM 899 C CA . GLU A 1 120 ? -12.443 -1.363 8.405 1.00 90.56 120 GLU A CA 1
ATOM 900 C C . GLU A 1 120 ? -10.967 -1.109 8.070 1.00 90.56 120 GLU A C 1
ATOM 902 O O . GLU A 1 120 ? -10.119 -0.974 8.955 1.00 90.56 120 GLU A O 1
ATOM 907 N N . TYR A 1 121 ? -10.673 -0.960 6.776 1.00 95.38 121 TYR A N 1
ATOM 908 C CA . TYR A 1 121 ? -9.311 -0.817 6.269 1.00 95.38 121 TYR A CA 1
ATOM 909 C C . TYR A 1 121 ? -9.133 0.485 5.500 1.00 95.38 121 TYR A C 1
ATOM 911 O O . TYR A 1 121 ? -9.983 0.878 4.699 1.00 95.38 121 TYR A O 1
ATOM 919 N N . THR A 1 122 ? -7.970 1.097 5.677 1.00 96.94 122 THR A N 1
ATOM 920 C CA . THR A 1 122 ? -7.450 2.111 4.763 1.00 96.94 122 THR A CA 1
ATOM 921 C C . THR A 1 122 ? -6.413 1.442 3.878 1.00 96.94 122 THR A C 1
ATOM 923 O O . THR A 1 122 ? -5.375 0.999 4.366 1.00 96.94 122 THR A O 1
AT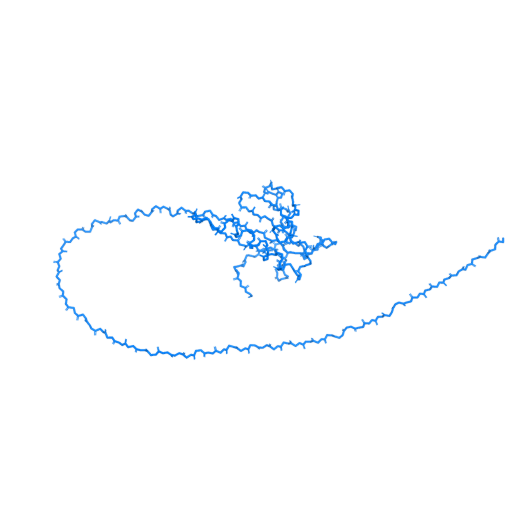OM 926 N N . LEU A 1 123 ? -6.681 1.357 2.576 1.00 98.38 123 LEU A N 1
ATOM 927 C CA . LEU A 1 123 ? -5.738 0.802 1.610 1.00 98.38 123 LEU A CA 1
ATOM 928 C C . LEU A 1 123 ? -4.877 1.928 1.042 1.00 98.38 123 LEU A C 1
ATOM 930 O O . LEU A 1 123 ? -5.396 2.961 0.614 1.00 98.38 123 LEU A O 1
ATOM 934 N N . TRP A 1 124 ? -3.567 1.721 1.001 1.00 98.44 124 TRP A N 1
ATOM 935 C CA . TRP A 1 124 ? -2.592 2.711 0.557 1.00 98.44 124 TRP A CA 1
ATOM 936 C C . TRP A 1 124 ? -1.589 2.095 -0.421 1.00 98.44 124 TRP A C 1
ATOM 938 O O . TRP A 1 124 ? -1.044 1.031 -0.149 1.00 98.44 124 TRP A O 1
ATOM 948 N N . GLN A 1 125 ? -1.295 2.768 -1.536 1.00 97.75 125 GLN A N 1
ATOM 949 C CA . GLN A 1 125 ? -0.260 2.349 -2.488 1.00 97.75 125 GLN A CA 1
ATOM 950 C C . GLN A 1 125 ? 0.830 3.407 -2.641 1.00 97.75 125 GLN A C 1
ATOM 952 O O . GLN A 1 125 ? 0.552 4.606 -2.790 1.00 97.75 125 GLN A O 1
ATOM 957 N N . SER A 1 126 ? 2.080 2.943 -2.675 1.00 97.25 126 SER A N 1
ATOM 958 C CA . SER A 1 126 ? 3.232 3.791 -2.956 1.00 97.25 126 SER A CA 1
ATOM 959 C C . SER A 1 126 ? 3.179 4.351 -4.375 1.00 97.25 126 SER A C 1
ATOM 961 O O . SER A 1 126 ? 2.847 3.667 -5.340 1.00 97.25 126 SER A O 1
ATOM 963 N N . ARG A 1 127 ? 3.566 5.621 -4.511 1.00 95.94 127 ARG A N 1
ATOM 964 C CA . ARG A 1 127 ? 3.743 6.295 -5.808 1.00 95.94 127 ARG A CA 1
ATOM 965 C C . ARG A 1 127 ? 5.205 6.527 -6.175 1.00 95.94 127 ARG A C 1
ATOM 967 O O . ARG A 1 127 ? 5.480 7.068 -7.244 1.00 95.94 127 ARG A O 1
ATOM 974 N N . SER A 1 128 ? 6.126 6.169 -5.289 1.00 95.94 128 SER A N 1
ATOM 975 C CA . SER A 1 128 ? 7.565 6.253 -5.517 1.00 95.94 128 SER A CA 1
ATOM 976 C C . SER A 1 128 ? 8.128 4.890 -5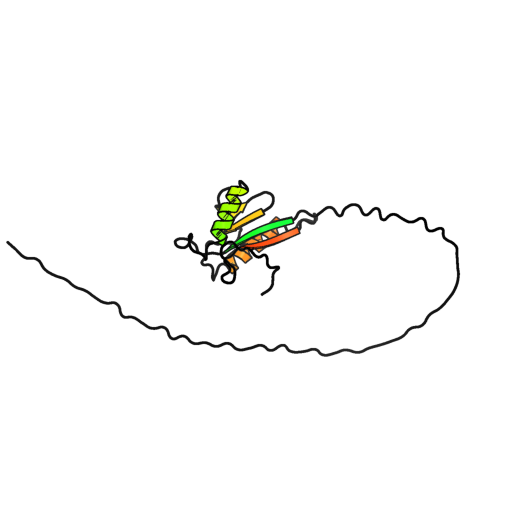.898 1.00 95.94 128 SER A C 1
ATOM 978 O O . SER A 1 128 ? 7.473 3.871 -5.688 1.00 95.94 128 SER A O 1
ATOM 980 N N . LEU A 1 129 ? 9.366 4.874 -6.396 1.00 96.38 129 LEU A N 1
ATOM 981 C CA . LEU A 1 129 ? 10.130 3.637 -6.556 1.00 96.38 129 LEU A CA 1
ATOM 982 C C . LEU A 1 129 ? 10.201 2.876 -5.225 1.00 96.38 129 LEU A C 1
ATOM 984 O O . LEU A 1 129 ? 10.206 3.488 -4.147 1.00 96.38 129 LEU A O 1
ATOM 988 N N . MET A 1 130 ? 10.252 1.546 -5.304 1.00 95.06 130 MET A N 1
ATOM 989 C CA . MET A 1 130 ? 10.125 0.701 -4.119 1.00 95.06 130 MET A CA 1
ATOM 990 C C . MET A 1 130 ? 11.240 0.958 -3.099 1.00 95.06 130 MET A C 1
ATOM 992 O O . MET A 1 130 ? 10.961 1.070 -1.905 1.00 95.06 130 MET A O 1
ATOM 996 N N . ASN A 1 131 ? 12.474 1.166 -3.565 1.00 96.00 131 ASN A N 1
ATOM 997 C CA . ASN A 1 131 ? 13.648 1.426 -2.723 1.00 96.00 131 ASN A CA 1
ATOM 998 C C . ASN A 1 131 ? 13.552 2.710 -1.876 1.00 96.00 131 ASN A C 1
ATOM 1000 O O . ASN A 1 131 ? 14.309 2.868 -0.923 1.00 96.00 131 ASN A O 1
ATOM 1004 N N . VAL A 1 132 ? 12.638 3.627 -2.208 1.00 96.31 132 VAL A N 1
ATOM 1005 C CA . VAL A 1 132 ? 12.430 4.897 -1.488 1.00 96.31 132 VAL A CA 1
ATOM 1006 C C . VAL A 1 132 ? 11.020 5.032 -0.899 1.00 96.31 132 VAL A C 1
ATOM 1008 O O . VAL A 1 132 ? 10.665 6.076 -0.352 1.00 96.31 132 VAL A O 1
ATOM 1011 N N . SER A 1 133 ? 10.208 3.973 -0.967 1.00 96.56 133 SER A N 1
ATOM 1012 C CA . SER A 1 133 ? 8.809 3.969 -0.511 1.00 96.56 133 SER A CA 1
ATOM 1013 C C . SER A 1 133 ? 8.635 4.137 1.004 1.00 96.56 133 SER A C 1
ATOM 1015 O O . SER A 1 133 ? 7.588 4.611 1.452 1.00 96.56 133 SER A O 1
ATOM 1017 N N . GLY A 1 134 ? 9.671 3.841 1.798 1.00 96.38 134 GLY A N 1
ATOM 1018 C CA . GLY A 1 134 ? 9.623 3.916 3.262 1.00 96.38 134 GLY A CA 1
ATOM 1019 C C . GLY A 1 134 ? 9.218 5.290 3.808 1.00 96.38 134 GLY A C 1
ATOM 1020 O O . GLY A 1 134 ? 8.470 5.368 4.782 1.00 96.38 134 GLY A O 1
ATOM 1021 N N . ALA A 1 135 ? 9.625 6.384 3.151 1.00 96.56 135 ALA A N 1
ATOM 1022 C CA . ALA A 1 135 ? 9.216 7.733 3.550 1.00 96.56 135 ALA A CA 1
ATOM 1023 C C . ALA A 1 135 ? 7.703 7.960 3.366 1.00 96.56 135 ALA A C 1
ATOM 1025 O O . ALA A 1 135 ? 7.056 8.567 4.223 1.00 96.56 135 ALA A O 1
ATOM 1026 N N . GLY A 1 136 ? 7.131 7.433 2.278 1.00 97.00 136 GLY A N 1
ATOM 1027 C CA . GLY A 1 136 ? 5.693 7.486 2.008 1.00 97.00 136 GLY A CA 1
ATOM 1028 C C . GLY A 1 136 ? 4.896 6.654 3.010 1.00 97.00 136 GLY A C 1
ATOM 1029 O O . GLY A 1 136 ? 3.953 7.169 3.609 1.00 97.00 136 GLY A O 1
ATOM 1030 N N . VAL A 1 137 ? 5.333 5.415 3.267 1.00 97.56 137 VAL A N 1
ATOM 1031 C CA . VAL A 1 137 ? 4.707 4.512 4.252 1.00 97.56 137 VAL A CA 1
ATOM 1032 C C . VAL A 1 137 ? 4.739 5.125 5.653 1.00 97.56 137 VAL A C 1
ATOM 1034 O O . VAL A 1 137 ? 3.713 5.180 6.328 1.00 97.56 137 VAL A O 1
ATOM 1037 N N . SER A 1 138 ? 5.887 5.662 6.078 1.00 97.06 138 SER A N 1
ATOM 1038 C CA . SER A 1 138 ? 6.019 6.347 7.371 1.00 97.06 138 SER A CA 1
ATOM 1039 C C . SER A 1 138 ? 5.097 7.568 7.471 1.00 97.06 138 SER A C 1
ATOM 1041 O O . SER A 1 138 ? 4.429 7.771 8.488 1.00 97.06 138 SER A O 1
ATOM 1043 N N . GLY A 1 139 ? 5.011 8.369 6.404 1.00 96.94 139 GLY A N 1
ATOM 1044 C CA . GLY A 1 139 ? 4.098 9.509 6.326 1.00 96.94 139 GLY A CA 1
ATOM 1045 C C . GLY A 1 139 ? 2.629 9.099 6.442 1.00 96.94 139 GLY A C 1
ATOM 1046 O O . GLY A 1 139 ? 1.894 9.689 7.234 1.00 96.94 139 GLY A O 1
ATOM 1047 N N . ALA A 1 14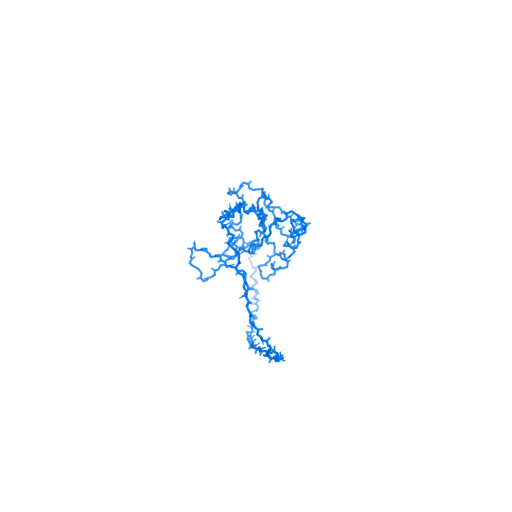0 ? 2.221 8.066 5.704 1.00 97.19 140 ALA A N 1
ATOM 1048 C CA . ALA A 1 140 ? 0.867 7.522 5.737 1.00 97.19 140 ALA A CA 1
ATOM 1049 C C . ALA A 1 140 ? 0.507 6.968 7.121 1.00 97.19 140 ALA A C 1
ATOM 1051 O O . ALA A 1 140 ? -0.553 7.294 7.651 1.00 97.19 140 ALA A O 1
ATOM 1052 N N . TRP A 1 141 ? 1.415 6.216 7.747 1.00 96.81 141 TRP A N 1
ATOM 1053 C CA . TRP A 1 141 ? 1.214 5.673 9.089 1.00 96.81 141 TRP A CA 1
ATOM 1054 C C . TRP A 1 141 ? 1.044 6.771 10.138 1.00 96.81 141 TRP A C 1
ATOM 1056 O O . TRP A 1 141 ? 0.101 6.741 10.923 1.00 96.81 141 TRP A O 1
ATOM 1066 N N . ARG A 1 142 ? 1.890 7.807 10.110 1.00 95.81 142 ARG A N 1
ATOM 1067 C CA . ARG A 1 142 ? 1.758 8.956 11.021 1.00 95.81 142 ARG A CA 1
ATOM 1068 C C . ARG A 1 142 ? 0.450 9.717 10.815 1.00 95.81 142 ARG A C 1
ATOM 1070 O O . ARG A 1 142 ? -0.110 10.213 11.788 1.00 95.81 142 ARG A O 1
ATOM 1077 N N . ALA A 1 143 ? -0.021 9.849 9.577 1.00 94.62 143 ALA A N 1
ATOM 1078 C CA . ALA A 1 143 ? -1.322 10.454 9.299 1.00 94.62 143 ALA A CA 1
ATOM 1079 C C . ALA A 1 143 ? -2.456 9.588 9.867 1.00 94.62 143 ALA A C 1
ATOM 1081 O O . ALA A 1 143 ? -3.301 10.090 10.604 1.00 94.62 143 ALA A O 1
ATOM 1082 N N . PHE A 1 144 ? -2.415 8.280 9.620 1.00 94.38 144 PHE A N 1
ATOM 1083 C CA . PHE A 1 144 ? -3.399 7.322 10.120 1.00 94.38 144 PHE A CA 1
ATOM 1084 C C . PHE A 1 144 ? -3.487 7.313 11.654 1.00 94.38 144 PHE A C 1
ATOM 1086 O O . PHE A 1 144 ? -4.577 7.414 12.212 1.00 94.38 144 PHE A O 1
ATOM 1093 N N . GLN A 1 145 ? -2.342 7.324 12.345 1.00 93.62 145 GLN A N 1
ATOM 1094 C CA . GLN A 1 145 ? -2.276 7.459 13.804 1.00 93.62 145 GLN A CA 1
ATOM 1095 C C . GLN A 1 145 ? -2.922 8.748 14.319 1.00 93.62 145 GLN A C 1
ATOM 1097 O O . GLN A 1 145 ? -3.558 8.737 15.366 1.00 93.62 145 GLN A O 1
ATOM 1102 N N . LYS A 1 146 ? -2.786 9.871 13.607 1.00 91.50 146 LYS A N 1
ATOM 1103 C CA . LYS A 1 146 ? -3.433 11.128 14.015 1.00 91.50 146 LYS A CA 1
ATOM 1104 C C . LYS A 1 146 ? -4.950 11.071 13.863 1.00 91.50 146 LYS A C 1
ATOM 1106 O O . LYS A 1 146 ? -5.650 11.662 14.676 1.00 91.50 146 LYS A O 1
ATOM 1111 N N . HIS A 1 147 ? -5.441 10.383 12.834 1.00 88.62 147 HIS A N 1
ATOM 1112 C CA . HIS A 1 147 ? -6.873 10.261 12.569 1.00 88.62 147 HIS A CA 1
ATOM 1113 C C . HIS A 1 147 ? -7.569 9.239 13.478 1.00 88.62 147 HIS A C 1
ATOM 1115 O O . HIS A 1 147 ? -8.719 9.462 13.844 1.00 88.62 147 HIS A O 1
ATOM 1121 N N . HIS A 1 148 ? -6.877 8.160 13.863 1.00 87.50 148 HIS A N 1
ATOM 1122 C CA . HIS A 1 148 ? -7.485 7.019 14.565 1.00 87.50 148 HIS A CA 1
ATOM 1123 C C . HIS A 1 148 ? -6.865 6.702 15.936 1.00 87.50 148 HIS A C 1
ATOM 1125 O O . HIS A 1 148 ? -7.507 6.089 16.776 1.00 87.50 148 HIS A O 1
ATOM 1131 N N . GLY A 1 149 ? -5.635 7.138 16.210 1.00 74.38 149 GLY A N 1
ATOM 1132 C CA . GLY A 1 149 ? -4.861 6.731 17.390 1.00 74.38 149 GLY A CA 1
ATOM 1133 C C . GLY A 1 149 ? -4.993 7.619 18.631 1.00 74.38 149 GLY A C 1
ATOM 1134 O O . GLY A 1 149 ? -4.265 7.396 19.593 1.00 74.38 149 GLY A O 1
ATOM 1135 N N . SER A 1 150 ? -5.862 8.638 18.635 1.00 62.75 150 SER A N 1
ATOM 1136 C CA . SER A 1 150 ? -5.930 9.640 19.721 1.00 62.75 150 SER A CA 1
ATOM 1137 C C . SER A 1 150 ? -7.314 9.791 20.369 1.00 62.75 150 SER A C 1
ATOM 1139 O O . SER A 1 150 ? -7.627 10.846 20.926 1.00 62.75 150 SER A O 1
ATOM 1141 N N . GLY A 1 151 ? -8.159 8.762 20.311 1.00 57.25 151 GLY A N 1
ATOM 1142 C CA . GLY A 1 151 ? -9.431 8.743 21.032 1.00 57.25 151 GLY A CA 1
ATOM 1143 C C . GLY A 1 151 ? -9.317 7.976 22.348 1.00 57.25 151 GLY A C 1
ATOM 1144 O O . GLY A 1 151 ? -8.849 6.844 22.353 1.00 57.25 151 GLY A O 1
ATOM 1145 N N . ASN A 1 152 ? -9.852 8.524 23.443 1.00 56.94 152 ASN A N 1
ATOM 1146 C CA . ASN A 1 152 ? -10.075 7.830 24.729 1.00 56.94 152 ASN A CA 1
ATOM 1147 C C . ASN A 1 152 ? -10.923 6.528 24.623 1.00 56.94 152 ASN A C 1
ATOM 1149 O O . ASN A 1 152 ? -11.254 5.934 25.643 1.00 56.94 152 ASN A O 1
ATOM 1153 N N . GLY A 1 153 ? -11.310 6.102 23.413 1.00 62.53 153 GLY A N 1
ATOM 1154 C CA . GLY A 1 153 ? -12.211 4.985 23.117 1.00 62.53 153 GLY A CA 1
ATOM 1155 C C . GLY A 1 153 ? -11.539 3.644 22.802 1.00 62.53 153 GLY A C 1
ATOM 1156 O O . GLY A 1 153 ? -12.240 2.718 22.415 1.00 62.53 153 GLY A O 1
ATOM 1157 N N . GLY A 1 154 ? -10.215 3.520 22.950 1.00 66.75 154 GLY A N 1
ATOM 1158 C CA . GLY A 1 154 ? -9.528 2.221 22.907 1.00 66.75 154 GLY A CA 1
ATOM 1159 C C . GLY A 1 154 ? -9.483 1.520 21.542 1.00 66.75 154 GLY A C 1
ATOM 1160 O O . GLY A 1 154 ? -9.207 0.327 21.506 1.00 66.75 154 GLY A O 1
ATOM 1161 N N . GLU A 1 155 ? -9.743 2.218 20.432 1.00 78.62 155 GLU A N 1
ATOM 1162 C CA . GLU A 1 155 ? -9.609 1.643 19.088 1.00 78.62 155 GLU A CA 1
ATOM 1163 C C . GLU A 1 155 ? -8.138 1.284 18.824 1.00 78.62 155 GLU A C 1
ATOM 1165 O O . GLU A 1 155 ? -7.244 2.131 18.914 1.00 78.62 155 GLU A O 1
ATOM 1170 N N . GLN A 1 156 ? -7.878 0.008 18.540 1.00 88.44 156 GLN A N 1
ATOM 1171 C CA . GLN A 1 156 ? -6.539 -0.454 18.202 1.00 88.44 156 GLN A CA 1
ATOM 1172 C C . GLN A 1 156 ? -6.251 -0.122 16.741 1.00 88.44 156 GLN A C 1
ATOM 1174 O O . GLN A 1 156 ? -7.129 -0.183 15.881 1.00 88.44 156 GLN A O 1
ATOM 1179 N N . ILE A 1 157 ? -5.000 0.211 16.445 1.00 92.62 157 ILE A N 1
ATOM 1180 C CA . ILE A 1 157 ? -4.557 0.498 15.083 1.00 92.62 157 ILE A CA 1
ATOM 1181 C C . ILE A 1 157 ? -3.387 -0.400 14.703 1.00 92.62 157 ILE A C 1
ATOM 1183 O O . ILE A 1 157 ? -2.478 -0.618 15.503 1.00 92.62 157 ILE A O 1
ATOM 1187 N N . GLY A 1 158 ? -3.387 -0.888 13.465 1.00 93.19 158 GLY A N 1
ATOM 1188 C CA . GLY A 1 158 ? -2.331 -1.742 12.926 1.00 93.19 158 GLY A CA 1
ATOM 1189 C C . GLY A 1 158 ? -1.822 -1.257 11.574 1.00 93.19 158 GLY A C 1
ATOM 1190 O O . GLY A 1 158 ? -2.567 -0.672 10.786 1.00 93.19 158 GLY A O 1
ATOM 1191 N N . LEU A 1 159 ? -0.543 -1.512 11.308 1.00 95.81 159 LEU A N 1
ATOM 1192 C CA . LEU A 1 159 ? 0.087 -1.300 10.009 1.00 95.81 159 LEU A CA 1
ATOM 1193 C C . LEU A 1 159 ? 0.402 -2.660 9.390 1.00 95.81 159 LEU A C 1
ATOM 1195 O O . LEU A 1 159 ? 1.111 -3.461 9.992 1.00 95.81 159 LEU A O 1
ATOM 1199 N N . VAL A 1 160 ? -0.074 -2.882 8.170 1.00 97.31 160 VAL A N 1
ATOM 1200 C CA . VAL A 1 160 ? 0.268 -4.045 7.349 1.00 97.31 160 VAL A CA 1
ATOM 1201 C C . VAL A 1 160 ? 0.983 -3.547 6.104 1.00 97.31 160 VAL A C 1
ATOM 1203 O O . VAL A 1 160 ? 0.506 -2.619 5.454 1.00 97.31 160 VAL A O 1
ATOM 1206 N N . VAL A 1 161 ? 2.118 -4.153 5.759 1.00 97.00 161 VAL A N 1
ATOM 1207 C CA . VAL A 1 161 ? 2.833 -3.861 4.511 1.00 97.00 161 VAL A CA 1
ATOM 1208 C C . VAL A 1 161 ? 2.808 -5.100 3.626 1.00 97.00 161 VAL A C 1
ATOM 1210 O O . VAL A 1 161 ? 3.279 -6.160 4.022 1.00 97.00 161 VAL A O 1
ATOM 1213 N N . VAL A 1 162 ? 2.256 -4.953 2.427 1.00 96.81 162 VAL A N 1
ATOM 1214 C CA . VAL A 1 162 ? 2.170 -5.992 1.401 1.00 96.81 162 VAL A CA 1
ATOM 1215 C C . VAL A 1 162 ? 3.244 -5.728 0.350 1.00 96.81 162 VAL A C 1
ATOM 1217 O O . VAL A 1 162 ? 3.293 -4.646 -0.242 1.00 96.81 162 VAL A O 1
ATOM 1220 N N . HIS A 1 163 ? 4.097 -6.717 0.112 1.00 94.81 163 HIS A N 1
ATOM 1221 C CA . HIS A 1 163 ? 5.188 -6.656 -0.858 1.00 94.81 163 HIS A CA 1
ATOM 1222 C C . HIS A 1 163 ? 5.440 -8.034 -1.481 1.00 94.81 163 HIS A C 1
ATOM 1224 O O . HIS A 1 163 ? 4.848 -9.028 -1.056 1.00 94.81 163 HIS A O 1
ATOM 1230 N N . ASP A 1 164 ? 6.284 -8.088 -2.508 1.00 93.19 164 ASP A N 1
ATOM 1231 C CA . ASP A 1 164 ? 6.774 -9.333 -3.097 1.00 93.19 164 ASP A CA 1
ATOM 1232 C C . ASP A 1 164 ? 7.835 -10.001 -2.212 1.00 93.19 164 ASP A C 1
ATOM 1234 O O . ASP A 1 164 ? 8.639 -9.330 -1.570 1.00 93.19 164 ASP A O 1
ATOM 1238 N N . GLU A 1 165 ? 7.841 -11.332 -2.181 1.00 91.75 165 GLU A N 1
ATOM 1239 C CA . GLU A 1 165 ? 8.831 -12.137 -1.462 1.00 91.75 165 GLU A CA 1
ATOM 1240 C C . GLU A 1 165 ? 9.421 -13.163 -2.432 1.00 91.75 165 GLU A C 1
ATOM 1242 O O . GLU A 1 165 ? 8.685 -13.931 -3.052 1.00 91.75 165 GLU A O 1
ATOM 1247 N N . LEU A 1 166 ? 10.746 -13.148 -2.585 1.00 88.31 166 LEU A N 1
ATOM 1248 C CA . LEU A 1 166 ? 11.455 -13.944 -3.594 1.00 88.31 166 LEU A CA 1
ATOM 1249 C C . LEU A 1 166 ? 11.703 -15.383 -3.137 1.00 88.31 166 LEU A C 1
ATOM 1251 O O . LEU A 1 166 ? 11.932 -16.260 -3.966 1.00 88.31 166 LEU A O 1
ATOM 1255 N N . GLU A 1 167 ? 11.678 -15.621 -1.825 1.00 89.94 167 GLU A N 1
ATOM 1256 C CA . GLU A 1 167 ? 11.942 -16.938 -1.237 1.00 89.94 167 GLU A CA 1
ATOM 1257 C C . GLU A 1 167 ? 10.704 -17.848 -1.188 1.00 89.94 167 GLU A C 1
ATOM 1259 O O . GLU A 1 167 ? 10.821 -19.026 -0.851 1.00 89.94 167 GLU A O 1
ATOM 1264 N N . LEU A 1 168 ? 9.517 -17.316 -1.492 1.00 90.62 168 LEU A N 1
ATOM 1265 C CA . LEU A 1 168 ? 8.260 -18.064 -1.471 1.00 90.62 168 LEU A CA 1
ATOM 1266 C C . LEU A 1 168 ? 7.911 -18.637 -2.846 1.00 90.62 168 LEU A C 1
ATOM 1268 O O . LEU A 1 168 ? 8.264 -18.084 -3.890 1.00 90.62 168 LEU A O 1
ATOM 1272 N N . GLY A 1 169 ? 7.171 -19.747 -2.846 1.00 91.88 169 GLY A N 1
ATOM 1273 C CA . GLY A 1 169 ? 6.604 -20.305 -4.069 1.00 91.88 169 GLY A CA 1
ATOM 1274 C C . GLY A 1 169 ? 5.553 -19.381 -4.695 1.00 91.88 169 GLY A C 1
ATOM 1275 O O . GLY A 1 169 ? 4.925 -18.560 -4.024 1.00 91.88 169 GLY A O 1
ATOM 1276 N N . ILE A 1 170 ? 5.309 -19.532 -6.001 1.00 91.06 170 ILE A N 1
ATOM 1277 C CA . ILE A 1 170 ? 4.234 -18.795 -6.682 1.00 91.06 170 ILE A CA 1
ATOM 1278 C C . ILE A 1 170 ? 2.888 -19.153 -6.039 1.00 91.06 170 ILE A C 1
ATOM 1280 O O . ILE A 1 170 ? 2.521 -20.323 -5.964 1.00 91.06 170 ILE A O 1
ATOM 1284 N N . GLY A 1 171 ? 2.135 -18.131 -5.628 1.00 90.06 171 GLY A N 1
ATOM 1285 C CA . GLY A 1 171 ? 0.824 -18.292 -4.992 1.00 90.06 171 GLY A CA 1
ATOM 1286 C C . GLY A 1 171 ? 0.880 -18.507 -3.479 1.00 90.06 171 GLY A C 1
ATOM 1287 O O . GLY A 1 171 ? -0.172 -18.568 -2.845 1.00 90.06 171 GLY A O 1
ATOM 1288 N N . GLU A 1 172 ? 2.071 -18.579 -2.885 1.00 94.50 172 GLU A N 1
ATOM 1289 C CA . GLU A 1 172 ? 2.220 -18.628 -1.434 1.00 94.50 172 GLU A CA 1
ATOM 1290 C C . GLU A 1 172 ? 2.153 -17.227 -0.819 1.00 94.50 172 GLU A C 1
ATOM 1292 O O . GLU A 1 172 ? 2.666 -16.249 -1.363 1.00 94.50 172 GLU A O 1
ATOM 1297 N N . VAL A 1 173 ? 1.532 -17.138 0.358 1.00 94.00 173 VAL A N 1
ATOM 1298 C CA . VAL A 1 173 ? 1.442 -15.909 1.151 1.00 94.00 173 VAL A CA 1
ATOM 1299 C C . VAL A 1 173 ? 1.876 -16.225 2.572 1.00 94.00 173 VAL A C 1
ATOM 1301 O O . VAL A 1 173 ? 1.442 -17.216 3.160 1.00 94.00 173 VAL A O 1
ATOM 1304 N N . ARG A 1 174 ? 2.723 -15.367 3.142 1.00 94.88 174 ARG A N 1
ATOM 1305 C CA . ARG A 1 174 ? 3.187 -15.485 4.525 1.00 94.88 174 ARG A CA 1
ATOM 1306 C C . ARG A 1 174 ? 3.002 -14.162 5.249 1.00 94.88 174 ARG A C 1
ATOM 1308 O O . ARG A 1 174 ? 3.424 -13.123 4.757 1.00 94.88 174 ARG A O 1
ATOM 1315 N N . VAL A 1 175 ? 2.412 -14.225 6.439 1.00 94.88 175 VAL A N 1
ATOM 1316 C CA . VAL A 1 175 ? 2.354 -13.094 7.368 1.00 94.88 175 VAL A CA 1
ATOM 1317 C C . VAL A 1 175 ? 3.563 -13.179 8.293 1.00 94.88 175 VAL A C 1
ATOM 1319 O O . VAL A 1 175 ? 3.881 -14.255 8.801 1.00 94.88 175 VAL A O 1
ATOM 1322 N N . ARG A 1 176 ? 4.255 -12.055 8.482 1.00 92.50 176 ARG A N 1
ATOM 1323 C CA . ARG A 1 176 ? 5.346 -11.914 9.448 1.00 92.50 176 ARG A CA 1
ATOM 1324 C C . ARG A 1 176 ? 4.991 -10.784 10.405 1.00 92.50 176 ARG A C 1
ATOM 1326 O O . ARG A 1 176 ? 4.717 -9.671 9.956 1.00 92.50 176 ARG A O 1
ATOM 1333 N N . ASP A 1 177 ? 5.003 -11.073 11.701 1.00 90.50 177 ASP A N 1
ATOM 1334 C CA . ASP A 1 177 ? 4.978 -10.028 12.720 1.00 90.50 177 ASP A CA 1
ATOM 1335 C C . ASP A 1 177 ? 6.274 -9.219 12.624 1.00 90.50 177 ASP A C 1
ATOM 1337 O O . ASP A 1 177 ? 7.344 -9.776 12.366 1.00 90.50 177 ASP A O 1
ATOM 1341 N N . GLY A 1 178 ? 6.166 -7.895 12.762 1.00 75.62 178 GLY A N 1
ATOM 1342 C CA . GLY A 1 178 ? 7.263 -6.968 12.494 1.00 75.62 178 GLY A CA 1
ATOM 1343 C C . GLY A 1 178 ? 8.580 -7.375 13.165 1.00 75.62 178 GLY A C 1
ATOM 1344 O O . GLY A 1 178 ? 8.642 -7.607 14.370 1.00 75.62 178 GLY A O 1
ATOM 1345 N N . GLY A 1 179 ? 9.642 -7.417 12.368 1.00 62.31 179 GLY A N 1
ATOM 1346 C CA . GLY A 1 179 ? 11.008 -7.741 12.763 1.00 62.31 179 GLY A CA 1
ATOM 1347 C C . GLY A 1 179 ? 11.923 -7.456 11.575 1.00 62.31 179 GLY A C 1
ATOM 1348 O O . GLY A 1 179 ? 11.501 -7.648 10.435 1.00 62.31 179 GLY A O 1
ATOM 1349 N N . ALA A 1 180 ? 13.104 -6.898 11.842 1.00 43.19 180 ALA A N 1
ATOM 1350 C CA . ALA A 1 180 ? 14.099 -6.613 10.809 1.00 43.19 180 ALA A CA 1
ATOM 1351 C C . ALA A 1 180 ? 14.679 -7.903 10.217 1.00 43.19 180 ALA A C 1
ATOM 1353 O O . ALA A 1 180 ? 14.860 -8.865 11.000 1.00 43.19 180 ALA A O 1
#

Radius of gyration: 29.94 Å; chains: 1; bounding box: 52×35×126 Å

pLDDT: mean 74.43, std 25.21, range [30.72, 98.44]

InterPro domains:
  IPR001328 Peptidyl-tRNA hydrolase [PF01195] (70-179)
  IPR001328 Peptidyl-tRNA hydrolase [PTHR17224] (39-179)
  IPR036416 Peptidyl-tRNA hydrolase superfamily [G3DSA:3.40.50.1470] (58-180)
  IPR036416 Peptidyl-tRNA hydrolase superfamily [SSF53178] (69-179)

Secondary structure (DSSP, 8-state):
----------PPPP-PPPP-----------------------------------------------EEEEEEE----TTGGGSGGGHHHHHHHHHHHHTTPPPPEEESTTTTEEEEE-SSEEEEE--S-GGGTHHHHHHHHHHHHHHHTT-TT--EEEEEEE---TTSPTT------S--

Organism: NCBI:txid215461

Sequence (180 aa):
MSIAKDHQKMAQPTEEIPLSTNLSSLSLSTKKSRKQRKKSPTPPTQNDDQVAITSIPNSLPEMATPLRLLVCSIGNPAPYTNTFHSAGHNVLTSLAASLSYPPFQKSRDHGNGLVSQGPEYTLWQSRSLMNVSGAGVSGAWRAFQKHHGSGNGGEQIGLVVVHDELELGIGEVRVRDGGA